Protein AF-A0A932GC42-F1 (afdb_monomer)

Sequence (137 aa):
GYWENEIYWPAQEKYHVQYVKGIITEIIRKGDRLLVRGEDTTMGRPMEVPMDVVVLAVGMEPSKGTKDVAKILGLQQNKYNFIEVPHGLDPTATSAPGIFVAGAAAGPKDLDDTMAMAGAAAMKAAALVAKKARAVA

Structure (mmCIF, N/CA/C/O backbone):
data_AF-A0A932GC42-F1
#
_entry.id   AF-A0A932GC42-F1
#
loop_
_atom_site.group_PDB
_atom_site.id
_atom_site.type_symbol
_atom_site.label_atom_id
_atom_site.label_alt_id
_atom_site.label_comp_id
_atom_site.label_asym_id
_atom_site.label_entity_id
_atom_site.label_seq_id
_atom_site.pdbx_PDB_ins_code
_atom_site.Cartn_x
_atom_site.Cartn_y
_atom_site.Cartn_z
_atom_site.occupancy
_atom_site.B_iso_or_equiv
_atom_site.auth_seq_id
_atom_site.auth_comp_id
_atom_site.auth_asym_id
_atom_site.auth_atom_id
_atom_site.pdbx_PDB_model_num
ATOM 1 N N . GLY A 1 1 ? 4.957 19.388 7.159 1.00 79.12 1 GLY A N 1
ATOM 2 C CA . GLY A 1 1 ? 5.123 18.994 5.733 1.00 79.12 1 GLY A CA 1
ATOM 3 C C . GLY A 1 1 ? 3.793 19.064 4.994 1.00 79.12 1 GLY A C 1
ATOM 4 O O . GLY A 1 1 ? 2.806 19.387 5.640 1.00 79.12 1 GLY A O 1
ATOM 5 N N . TYR A 1 2 ? 3.738 18.771 3.683 1.00 87.00 2 TYR A N 1
ATOM 6 C CA . TYR A 1 2 ? 2.487 18.824 2.888 1.00 87.00 2 TYR A CA 1
ATOM 7 C C . TYR A 1 2 ? 1.329 18.075 3.574 1.00 87.00 2 TYR A C 1
ATOM 9 O O . TYR A 1 2 ? 0.284 18.658 3.835 1.00 87.00 2 TYR A O 1
ATOM 17 N N . TRP A 1 3 ? 1.568 16.828 3.992 1.00 86.88 3 TRP A N 1
ATOM 18 C CA . TRP 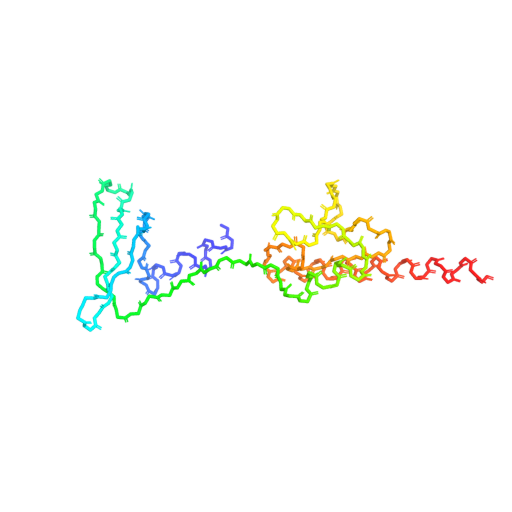A 1 3 ? 0.579 15.984 4.674 1.00 86.88 3 TRP A CA 1
ATOM 19 C C . TRP A 1 3 ? 0.019 16.581 5.971 1.00 86.88 3 TRP A C 1
ATOM 21 O O . TRP A 1 3 ? -1.162 16.424 6.270 1.00 86.88 3 TRP A O 1
ATOM 31 N N . GLU A 1 4 ? 0.852 17.272 6.747 1.00 90.44 4 GLU A N 1
ATOM 32 C CA . GLU A 1 4 ? 0.426 17.879 8.010 1.00 90.44 4 GLU A CA 1
ATOM 33 C C . GLU A 1 4 ? -0.428 19.121 7.759 1.00 90.44 4 GLU A C 1
ATOM 35 O O . GLU A 1 4 ? -1.528 19.236 8.290 1.00 90.44 4 GLU A O 1
ATOM 40 N N . ASN A 1 5 ? 0.073 20.025 6.916 1.00 93.88 5 ASN A N 1
ATOM 41 C CA . ASN A 1 5 ? -0.513 21.349 6.732 1.00 93.88 5 ASN A CA 1
ATOM 42 C C . ASN A 1 5 ? -1.763 21.325 5.851 1.00 93.88 5 ASN A C 1
ATOM 44 O O . ASN A 1 5 ? -2.698 22.070 6.116 1.00 93.88 5 ASN A O 1
ATOM 48 N N . GLU A 1 6 ? -1.795 20.466 4.832 1.00 93.69 6 GLU A N 1
ATOM 49 C CA . GLU A 1 6 ? -2.888 20.445 3.854 1.00 93.69 6 GLU A CA 1
ATOM 50 C C . GLU A 1 6 ? -3.969 19.413 4.192 1.00 93.69 6 GLU A C 1
ATOM 52 O O . GLU A 1 6 ? -5.112 19.555 3.760 1.00 93.69 6 GLU A O 1
ATOM 57 N N . ILE A 1 7 ? -3.633 18.367 4.959 1.00 93.44 7 ILE A N 1
ATOM 58 C CA . ILE A 1 7 ? -4.550 17.244 5.208 1.00 93.44 7 ILE A CA 1
ATOM 59 C C . ILE A 1 7 ? -4.823 17.057 6.703 1.00 93.44 7 ILE A C 1
ATOM 61 O O . ILE A 1 7 ? -5.971 17.182 7.128 1.00 93.44 7 ILE A O 1
ATOM 65 N N . TYR A 1 8 ? -3.799 16.783 7.515 1.00 95.56 8 TYR A N 1
ATOM 66 C CA . TYR A 1 8 ? -3.988 16.396 8.920 1.00 95.56 8 TYR A CA 1
ATOM 67 C C . TYR A 1 8 ? -4.541 17.520 9.810 1.00 95.56 8 TYR A C 1
ATOM 69 O O . TYR A 1 8 ? -5.496 17.291 10.560 1.00 95.56 8 TYR A O 1
ATOM 77 N N . TRP A 1 9 ? -3.981 18.733 9.740 1.00 96.00 9 TRP A N 1
ATOM 78 C CA . TRP A 1 9 ? -4.480 19.864 10.530 1.00 96.00 9 TRP A CA 1
ATOM 79 C C . TRP A 1 9 ? -5.855 20.343 10.060 1.00 96.00 9 TRP A C 1
ATOM 81 O O . TRP A 1 9 ? -6.763 20.409 10.894 1.00 96.00 9 TRP A O 1
ATOM 91 N N . PRO A 1 10 ? -6.098 20.556 8.749 1.00 97.44 10 PRO A N 1
ATOM 92 C CA . PRO A 1 10 ? -7.422 20.951 8.278 1.00 97.44 10 PRO A CA 1
ATOM 93 C C . PRO A 1 10 ? -8.518 19.927 8.601 1.00 97.44 10 PRO A C 1
ATOM 95 O O . PRO A 1 10 ? -9.646 20.327 8.894 1.00 97.44 10 PRO A O 1
ATOM 98 N N . ALA A 1 11 ? -8.209 18.621 8.602 1.00 97.81 11 ALA A N 1
ATOM 99 C CA . ALA A 1 11 ? -9.142 17.576 9.034 1.00 97.81 11 ALA A CA 1
ATOM 100 C C . ALA A 1 11 ? -9.680 17.827 10.453 1.00 97.81 11 ALA A C 1
ATOM 102 O O . ALA A 1 11 ? -10.886 17.727 10.680 1.00 97.81 11 ALA A O 1
ATOM 103 N N . GLN A 1 12 ? -8.813 18.203 11.393 1.00 97.25 12 GLN A N 1
ATOM 104 C CA . GLN A 1 12 ? -9.192 18.467 12.784 1.00 97.25 12 GLN A CA 1
ATOM 105 C C . GLN A 1 12 ? -9.834 19.847 12.961 1.00 97.25 12 GLN A C 1
ATOM 107 O O . GLN A 1 12 ? -10.896 19.966 13.569 1.00 97.25 12 GLN A O 1
ATOM 112 N N . GLU A 1 13 ? -9.212 20.895 12.422 1.00 96.88 13 GLU A N 1
ATOM 113 C CA . GLU A 1 13 ? -9.600 22.281 12.706 1.00 96.88 13 GLU A CA 1
ATOM 114 C C . GLU A 1 13 ? -10.867 22.708 11.959 1.00 96.88 13 GLU A C 1
ATOM 116 O O . GLU A 1 13 ? -11.734 23.364 12.535 1.00 96.88 13 GLU A O 1
ATOM 121 N N . LYS A 1 14 ? -10.997 22.318 10.684 1.00 97.19 14 LYS A N 1
ATOM 122 C CA . LYS A 1 14 ? -12.107 22.737 9.815 1.00 97.19 14 LYS A CA 1
ATOM 123 C C . LYS A 1 14 ? -13.238 21.717 9.762 1.00 97.19 14 LYS A C 1
ATOM 125 O O . LYS A 1 14 ? -14.400 22.102 9.668 1.00 97.19 14 LYS A O 1
ATOM 130 N N . TYR A 1 15 ? -12.900 20.428 9.767 1.00 97.44 15 TYR A N 1
ATOM 131 C CA . TYR A 1 15 ? -13.875 19.342 9.610 1.00 97.44 15 TYR A CA 1
ATOM 132 C C . TYR A 1 15 ? -14.137 18.570 10.908 1.00 97.44 15 TYR A C 1
ATOM 134 O O . TYR A 1 15 ? -14.966 17.662 10.915 1.00 97.44 15 TYR A O 1
ATOM 142 N N . HIS A 1 16 ? -13.466 18.942 12.004 1.00 97.00 16 HIS A N 1
ATOM 143 C CA . HIS A 1 16 ? -13.668 18.382 13.343 1.00 97.00 16 HIS A CA 1
ATOM 144 C C . HIS A 1 16 ? -13.476 16.860 13.432 1.00 97.00 16 HIS A C 1
ATOM 146 O O . HIS A 1 16 ? -14.054 16.202 14.303 1.00 97.00 16 HIS A O 1
ATOM 152 N N . VAL A 1 17 ? -12.632 16.297 12.560 1.00 97.56 17 VAL A N 1
ATOM 153 C CA . VAL A 1 17 ? -12.252 14.881 12.594 1.00 97.56 17 VAL A CA 1
ATOM 154 C C . VAL A 1 17 ? -11.520 14.585 13.900 1.00 97.56 17 VAL A C 1
ATOM 156 O O . VAL A 1 17 ? -10.549 15.254 14.247 1.00 97.56 17 VAL A O 1
ATOM 159 N N . GLN A 1 18 ? -11.986 13.566 14.620 1.00 95.00 18 GLN A N 1
ATOM 160 C CA . GLN A 1 18 ? -11.387 13.126 15.876 1.00 95.00 18 GLN A CA 1
ATOM 161 C C . GLN A 1 18 ? -10.388 12.000 15.613 1.00 95.00 18 GLN A C 1
ATOM 163 O O . GLN A 1 18 ? -10.746 10.970 15.040 1.00 95.00 18 GLN A O 1
ATOM 168 N N . TYR A 1 19 ? -9.152 12.178 16.073 1.00 94.44 19 TYR A N 1
ATOM 169 C CA . TYR A 1 19 ? -8.124 11.144 16.037 1.00 94.44 19 TYR A CA 1
ATOM 170 C C . TYR A 1 19 ? -7.914 10.587 17.441 1.00 94.44 19 TYR A C 1
ATOM 172 O O . TYR A 1 19 ? -7.544 11.314 18.360 1.00 94.44 19 TYR A O 1
ATOM 180 N N . VAL A 1 20 ? -8.125 9.282 17.600 1.00 93.62 20 VAL A N 1
ATOM 181 C CA . VAL A 1 20 ? -7.829 8.564 18.843 1.00 93.62 20 VAL A CA 1
ATOM 182 C C . VAL A 1 20 ? -6.648 7.647 18.580 1.00 93.62 20 VAL A C 1
ATOM 184 O O . VAL A 1 20 ? -6.721 6.750 17.738 1.00 93.62 20 VAL A O 1
ATOM 187 N N . LYS A 1 21 ? -5.546 7.863 19.299 1.00 95.56 21 LYS A N 1
ATOM 188 C CA . LYS A 1 21 ? -4.400 6.958 19.241 1.00 95.56 21 LYS A CA 1
ATOM 189 C C . LYS A 1 21 ? -4.723 5.711 20.060 1.00 95.56 21 LYS A C 1
ATOM 191 O O . LYS A 1 21 ? -4.585 5.706 21.283 1.00 95.56 21 LYS A O 1
ATOM 196 N N . GLY A 1 22 ? -5.144 4.651 19.384 1.00 94.81 22 GLY A N 1
ATOM 197 C CA . GLY A 1 22 ? -5.566 3.427 20.048 1.00 94.81 22 GLY A CA 1
ATOM 198 C C . GLY A 1 22 ? -5.255 2.159 19.274 1.00 94.81 22 GLY A C 1
ATOM 199 O O . GLY A 1 22 ? -4.977 2.192 18.075 1.00 94.81 22 GLY A O 1
ATOM 200 N N . ILE A 1 23 ? -5.321 1.036 19.984 1.00 96.44 23 ILE A N 1
ATOM 201 C CA . ILE A 1 23 ? -5.250 -0.305 19.405 1.00 96.44 23 ILE A CA 1
ATOM 202 C C . ILE A 1 23 ? -6.654 -0.896 19.475 1.00 96.44 23 ILE A C 1
ATOM 204 O O . ILE A 1 23 ? -7.192 -1.098 20.563 1.00 96.44 23 ILE A O 1
ATOM 208 N N . ILE A 1 24 ? -7.255 -1.145 18.313 1.00 96.94 24 ILE A N 1
ATOM 209 C CA . ILE A 1 24 ? -8.571 -1.783 18.210 1.00 96.94 24 ILE A CA 1
ATOM 210 C C . ILE A 1 24 ? -8.393 -3.295 18.337 1.00 96.94 24 ILE A C 1
ATOM 212 O O . ILE A 1 24 ? -7.572 -3.879 17.633 1.00 96.94 24 ILE A O 1
ATOM 216 N N . THR A 1 25 ? -9.163 -3.922 19.222 1.00 96.88 25 THR A N 1
ATOM 217 C CA . THR A 1 25 ? -9.123 -5.371 19.459 1.00 96.88 25 THR A CA 1
ATOM 218 C C . THR A 1 25 ? -10.193 -6.104 18.662 1.00 96.88 25 THR A C 1
ATOM 220 O O . THR A 1 25 ? -9.911 -7.133 18.055 1.00 96.88 25 THR A O 1
ATOM 223 N N . GLU A 1 26 ? -11.417 -5.577 18.640 1.00 97.19 26 GLU A N 1
ATOM 224 C CA . GLU A 1 26 ? -12.553 -6.20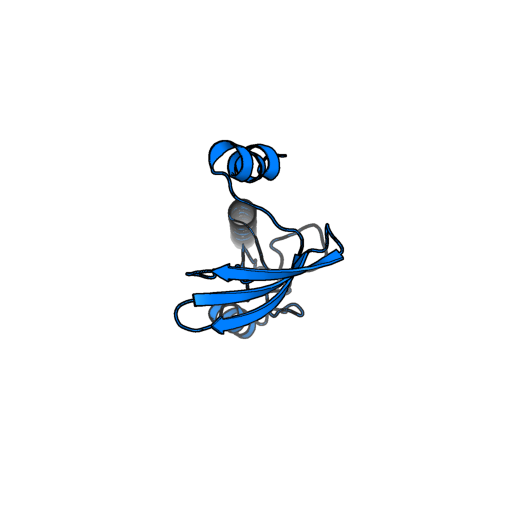4 17.969 1.00 97.19 26 GLU A CA 1
ATOM 225 C C . GLU A 1 26 ? -13.636 -5.188 17.583 1.00 97.19 26 GLU A C 1
ATOM 227 O O . GLU A 1 26 ? -13.732 -4.087 18.135 1.00 97.19 26 GLU A O 1
ATOM 232 N N . ILE A 1 27 ? -14.483 -5.590 16.635 1.00 97.44 27 ILE A N 1
ATOM 233 C CA . ILE A 1 27 ? -15.709 -4.882 16.263 1.00 97.44 27 ILE A CA 1
ATOM 234 C C . ILE A 1 27 ? -16.857 -5.880 16.391 1.00 97.44 27 ILE A C 1
ATOM 236 O O . ILE A 1 27 ? -16.867 -6.902 15.705 1.00 97.44 27 ILE A O 1
ATOM 240 N N . ILE A 1 28 ? -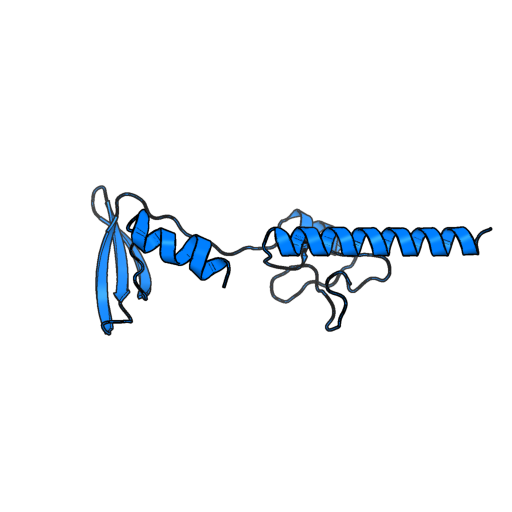17.831 -5.586 17.253 1.00 97.3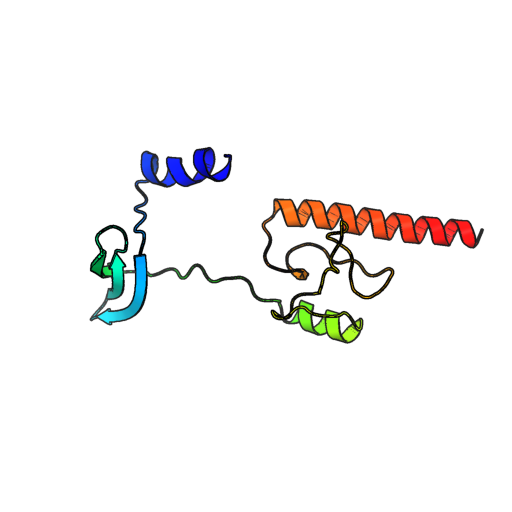1 28 ILE A N 1
ATOM 241 C CA . ILE A 1 28 ? -18.973 -6.474 17.509 1.00 97.31 28 ILE A CA 1
ATOM 242 C C . ILE A 1 28 ? -20.273 -5.777 17.116 1.00 97.31 28 ILE A C 1
ATOM 244 O O . ILE A 1 28 ? -20.456 -4.591 17.378 1.00 97.31 28 ILE A O 1
ATOM 248 N N . ARG A 1 29 ? -21.226 -6.514 16.539 1.00 96.62 29 ARG A N 1
ATOM 249 C CA . ARG A 1 29 ? -22.591 -6.012 16.338 1.00 96.62 29 ARG A CA 1
ATOM 250 C C . ARG A 1 29 ? -23.375 -6.048 17.655 1.00 96.62 29 ARG A C 1
ATOM 252 O O . ARG A 1 29 ? -23.529 -7.112 18.249 1.00 96.62 29 ARG A O 1
ATOM 259 N N . LYS A 1 30 ? -23.904 -4.904 18.095 1.00 94.44 30 LYS A N 1
ATOM 260 C CA . LYS A 1 30 ? -24.714 -4.761 19.315 1.00 94.44 30 LYS A CA 1
ATOM 261 C C . LYS A 1 30 ? -26.054 -4.109 18.970 1.00 94.44 30 LYS A C 1
ATOM 263 O O . LYS A 1 30 ? -26.152 -2.890 18.846 1.00 94.44 30 LYS A O 1
ATOM 268 N N . GLY A 1 31 ? -27.086 -4.940 18.810 1.00 94.44 31 GLY A N 1
ATOM 269 C CA . GLY A 1 31 ? -28.380 -4.500 18.280 1.00 94.44 31 GLY A CA 1
ATOM 270 C C . GLY A 1 31 ? -28.227 -3.997 16.844 1.00 94.44 31 GLY A C 1
ATOM 271 O O . GLY A 1 31 ? -27.693 -4.712 15.994 1.00 94.44 31 GLY A O 1
ATOM 272 N N . ASP A 1 32 ? -28.640 -2.754 16.603 1.00 94.81 32 ASP A N 1
ATOM 273 C CA . ASP A 1 32 ? -28.572 -2.110 15.285 1.00 94.81 32 ASP A CA 1
ATOM 274 C C . ASP A 1 32 ? -27.284 -1.312 15.041 1.00 94.81 32 ASP A C 1
ATOM 276 O O . ASP A 1 32 ? -27.124 -0.723 13.976 1.00 94.81 32 ASP A O 1
ATOM 280 N N . ARG A 1 33 ? -26.343 -1.311 15.995 1.00 96.81 33 ARG A N 1
ATOM 281 C CA . ARG A 1 33 ? -25.073 -0.574 15.895 1.00 96.81 33 ARG A CA 1
ATOM 282 C C . ARG A 1 33 ? -23.866 -1.506 15.951 1.00 96.81 33 ARG A C 1
ATOM 284 O O . ARG A 1 33 ? -23.962 -2.670 16.353 1.00 96.81 33 ARG A O 1
ATOM 291 N N . LEU A 1 34 ? -22.711 -0.978 15.570 1.00 97.69 34 LEU A N 1
ATOM 292 C CA . LEU A 1 34 ? -21.407 -1.602 15.760 1.00 97.69 34 LEU A CA 1
ATOM 293 C C . LEU A 1 34 ? -20.762 -1.039 17.025 1.00 97.69 34 LEU A C 1
ATOM 295 O O . LEU A 1 34 ? -20.878 0.145 17.316 1.00 97.69 34 LEU A O 1
ATOM 299 N N . LEU A 1 35 ? -20.077 -1.884 17.781 1.00 97.56 35 LEU A N 1
ATOM 300 C CA . LEU A 1 35 ? -19.291 -1.496 18.941 1.00 97.56 35 LEU A CA 1
ATOM 301 C C . LEU A 1 35 ? -17.821 -1.745 18.628 1.00 97.56 35 LEU A C 1
ATOM 303 O O . LEU A 1 35 ? -17.408 -2.895 18.479 1.00 97.56 35 LEU A O 1
ATOM 307 N N . VAL A 1 36 ? -17.048 -0.667 18.522 1.00 97.44 36 VAL A N 1
ATOM 308 C CA . VAL A 1 36 ? -15.596 -0.724 18.345 1.00 97.44 36 VAL A CA 1
ATOM 309 C C . VAL A 1 36 ? -14.953 -0.790 19.723 1.00 97.44 36 VAL A C 1
ATOM 311 O O . VAL A 1 36 ? -15.177 0.102 20.542 1.00 97.44 36 VAL A O 1
ATOM 314 N N . ARG A 1 37 ? -14.168 -1.835 19.988 1.00 97.44 37 ARG A N 1
ATOM 315 C CA . ARG A 1 37 ? -13.475 -2.033 21.264 1.00 97.44 37 ARG A CA 1
ATOM 316 C C . ARG A 1 37 ? -11.974 -1.962 21.091 1.00 97.44 37 ARG A C 1
ATOM 318 O O . ARG A 1 37 ? -11.432 -2.409 20.083 1.00 97.44 37 ARG A O 1
ATOM 325 N N . GLY A 1 38 ? -11.304 -1.428 22.098 1.00 96.88 38 GLY A N 1
ATOM 326 C CA . GLY A 1 38 ? -9.857 -1.361 22.107 1.00 96.88 38 GLY A CA 1
ATOM 327 C C . GLY A 1 38 ? -9.317 -0.653 23.332 1.00 96.88 38 GLY A C 1
ATOM 328 O O . GLY A 1 38 ? -9.985 -0.546 24.360 1.00 96.88 38 GLY A O 1
ATOM 329 N N . GLU A 1 39 ? -8.112 -0.131 23.189 1.00 96.94 39 GLU A N 1
ATOM 330 C CA . GLU A 1 39 ? -7.438 0.685 24.189 1.00 96.94 39 GLU A CA 1
ATOM 331 C C . GLU A 1 39 ? -7.136 2.063 23.602 1.00 96.94 39 GLU A C 1
ATOM 333 O O . GLU A 1 39 ? -6.574 2.162 22.509 1.00 96.94 39 GLU A O 1
ATOM 338 N N . ASP A 1 40 ? -7.472 3.122 24.337 1.00 95.88 40 ASP A N 1
ATOM 339 C CA . ASP A 1 40 ? -6.894 4.442 24.105 1.00 95.88 40 ASP A CA 1
ATOM 340 C C . ASP A 1 40 ? -5.505 4.468 24.744 1.00 95.88 40 ASP A C 1
ATOM 342 O O . ASP A 1 40 ? -5.363 4.589 25.962 1.00 95.88 40 ASP A O 1
ATOM 346 N N . THR A 1 41 ? -4.476 4.367 23.908 1.00 95.06 41 THR A N 1
ATOM 347 C CA . THR A 1 41 ? -3.072 4.312 24.345 1.00 95.06 41 THR A CA 1
ATOM 348 C C . THR A 1 41 ? -2.541 5.659 24.833 1.00 95.06 41 THR A C 1
ATOM 350 O O . THR A 1 41 ? -1.462 5.719 25.416 1.00 95.06 41 THR A O 1
ATOM 353 N N . THR A 1 42 ? -3.277 6.749 24.607 1.00 93.31 42 THR A N 1
ATOM 354 C CA . THR A 1 42 ? -2.933 8.071 25.149 1.00 93.31 42 THR A CA 1
ATOM 355 C C . THR A 1 42 ? -3.268 8.132 26.632 1.00 93.31 42 THR A C 1
ATOM 357 O O . THR A 1 42 ? -2.509 8.685 27.424 1.00 93.31 42 THR A O 1
ATOM 360 N N . MET A 1 43 ? -4.405 7.543 27.007 1.00 92.19 43 MET A N 1
ATOM 361 C CA . MET A 1 43 ? -4.898 7.502 28.384 1.00 92.19 43 MET A CA 1
ATOM 362 C C . MET A 1 43 ? -4.607 6.178 29.107 1.00 92.19 43 MET A C 1
ATOM 364 O O . MET A 1 43 ? -4.817 6.101 30.315 1.00 92.19 43 MET A O 1
ATOM 368 N N . GLY A 1 44 ? -4.159 5.144 28.387 1.00 93.62 44 GLY A N 1
ATOM 369 C CA . GLY A 1 44 ? -3.889 3.805 28.919 1.00 93.62 44 GLY A CA 1
ATOM 370 C C . GLY A 1 44 ? -5.138 3.112 29.465 1.00 93.62 44 GLY A C 1
ATOM 371 O O . GLY A 1 44 ? -5.073 2.448 30.499 1.00 93.62 44 GLY A O 1
ATOM 372 N N . ARG A 1 45 ? -6.302 3.325 28.835 1.00 95.06 45 ARG A N 1
ATOM 373 C CA . ARG A 1 45 ? -7.583 2.793 29.325 1.00 95.06 45 ARG A CA 1
ATOM 374 C C . ARG A 1 45 ? -8.392 2.102 28.228 1.00 95.06 45 ARG A C 1
ATOM 376 O O . ARG A 1 45 ? -8.311 2.511 27.067 1.00 95.06 45 ARG A O 1
ATOM 383 N N . PRO A 1 46 ? -9.230 1.113 28.588 1.00 96.19 46 PRO A N 1
ATOM 384 C CA . PRO A 1 46 ? -10.170 0.519 27.650 1.00 96.19 46 PRO A CA 1
ATOM 385 C C . PRO A 1 46 ? -11.115 1.569 27.061 1.00 96.19 46 PRO A C 1
ATOM 387 O O . PRO A 1 46 ? -11.552 2.488 27.759 1.00 96.19 46 PRO A O 1
ATOM 390 N N . MET A 1 47 ? -11.466 1.394 25.791 1.00 95.06 47 MET A N 1
ATOM 391 C CA . MET A 1 47 ? -12.468 2.196 25.103 1.00 95.06 47 MET A CA 1
ATOM 392 C C . MET A 1 47 ? -13.494 1.310 24.399 1.00 95.0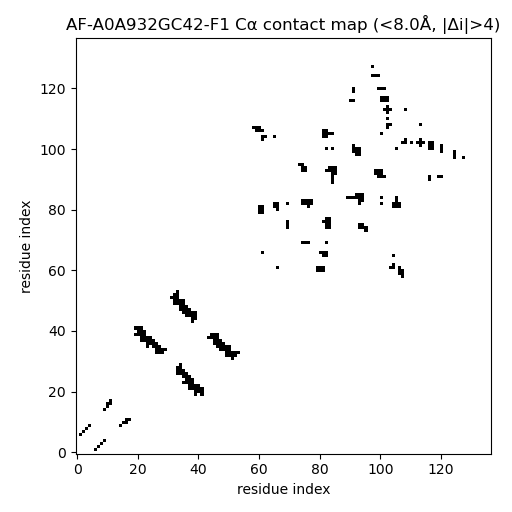6 47 MET A C 1
ATOM 394 O O . MET A 1 47 ? -13.158 0.289 23.795 1.00 95.06 47 MET A O 1
ATOM 398 N N . GLU A 1 48 ? -14.752 1.740 24.454 1.00 95.44 48 GLU A N 1
ATOM 399 C CA . GLU A 1 48 ? -15.837 1.199 23.644 1.00 95.44 48 GLU A CA 1
ATOM 400 C C . GLU A 1 48 ? -16.545 2.359 22.943 1.00 95.44 48 GLU A C 1
ATOM 402 O O . GLU A 1 48 ? -17.019 3.284 23.606 1.00 95.44 48 GLU A O 1
ATOM 407 N N . VAL A 1 49 ? -16.623 2.322 21.613 1.00 95.25 49 VAL A N 1
ATOM 408 C CA . VAL A 1 49 ? -17.227 3.402 20.824 1.00 95.25 49 VAL A CA 1
ATOM 409 C C . VAL A 1 49 ? -18.333 2.842 19.925 1.00 95.25 49 VAL A C 1
ATOM 411 O O . VAL A 1 49 ? -18.039 2.049 19.024 1.00 95.25 49 VAL A O 1
ATOM 414 N N . PRO A 1 50 ? -19.611 3.201 20.159 1.00 96.69 50 PRO A N 1
ATOM 415 C CA . PRO A 1 50 ? -20.709 2.783 19.298 1.00 96.69 50 PRO A CA 1
ATOM 416 C C . PRO A 1 50 ? -20.709 3.587 17.991 1.00 96.69 50 PRO A C 1
ATOM 418 O O . PRO A 1 50 ? -20.742 4.815 18.019 1.00 96.69 50 PRO A O 1
ATOM 421 N N . MET A 1 51 ? -20.720 2.888 16.858 1.00 96.94 51 MET A N 1
ATOM 422 C CA . MET A 1 51 ? -20.696 3.448 15.507 1.00 96.94 51 MET A CA 1
ATOM 423 C C . MET A 1 51 ? -21.819 2.865 14.651 1.00 96.94 51 MET A C 1
ATOM 425 O O . MET A 1 51 ? -22.164 1.690 14.771 1.00 96.94 51 MET A O 1
ATOM 429 N N . ASP A 1 52 ? -22.358 3.674 13.746 1.00 97.44 52 ASP A N 1
ATOM 430 C CA . ASP A 1 52 ? -23.348 3.218 12.762 1.00 97.44 52 ASP A CA 1
ATOM 431 C C . ASP A 1 52 ? -22.667 2.582 11.541 1.00 97.44 52 ASP A C 1
ATOM 433 O O . ASP A 1 52 ? -23.173 1.627 10.957 1.00 97.44 52 ASP A O 1
ATOM 437 N N . VAL A 1 53 ? -21.468 3.067 11.199 1.00 96.81 53 VAL A N 1
ATOM 438 C CA . VAL A 1 53 ? -20.619 2.539 10.127 1.00 96.81 53 VAL A CA 1
ATOM 439 C C . VAL A 1 53 ? -19.176 2.494 10.609 1.00 96.81 53 VAL A C 1
ATOM 441 O O . VAL A 1 53 ? -18.699 3.424 11.257 1.00 96.81 53 VAL A O 1
ATOM 444 N N . VAL A 1 54 ? -18.467 1.423 10.255 1.00 96.81 54 VAL A N 1
ATOM 445 C CA . VAL A 1 54 ? -17.018 1.319 10.440 1.00 96.81 54 VAL A CA 1
ATOM 446 C C . VAL A 1 54 ? -16.366 1.121 9.078 1.00 96.81 54 VAL A C 1
ATOM 448 O O . VAL A 1 54 ? -16.716 0.197 8.346 1.00 96.81 54 VAL A O 1
ATOM 451 N N . VAL A 1 55 ? -15.415 1.994 8.745 1.00 97.12 55 VAL A N 1
ATOM 452 C CA . VAL A 1 55 ? -14.624 1.913 7.513 1.00 97.12 55 VAL A CA 1
ATOM 453 C C . VAL A 1 55 ? -13.252 1.345 7.853 1.00 97.12 55 VAL A C 1
ATOM 455 O O . VAL A 1 55 ? -12.525 1.913 8.666 1.00 97.12 55 VAL A O 1
ATOM 458 N N . LEU A 1 56 ? -12.892 0.223 7.229 1.00 96.44 56 LEU A N 1
ATOM 459 C CA . LEU A 1 56 ? -11.579 -0.395 7.395 1.00 96.44 56 LEU A CA 1
ATOM 460 C C . LEU A 1 56 ? -10.607 0.177 6.358 1.00 96.44 56 LEU A C 1
ATOM 462 O O . LEU A 1 56 ? -10.711 -0.126 5.170 1.00 96.44 56 LEU A O 1
ATOM 466 N N . ALA A 1 57 ? -9.647 0.981 6.811 1.00 96.06 57 ALA A N 1
ATOM 467 C CA . ALA A 1 57 ? -8.515 1.422 5.998 1.00 96.06 57 ALA A CA 1
ATOM 468 C C . ALA A 1 57 ? -7.517 0.264 5.813 1.00 96.06 57 ALA A C 1
ATOM 470 O O . ALA A 1 57 ? -6.508 0.168 6.509 1.00 96.06 57 ALA A O 1
ATOM 471 N N . VAL A 1 58 ? -7.850 -0.670 4.920 1.00 96.69 58 VAL A N 1
ATOM 472 C CA . VAL A 1 58 ? -7.031 -1.859 4.649 1.00 96.69 58 VAL A CA 1
ATOM 473 C C . VAL A 1 58 ? -5.760 -1.507 3.873 1.00 96.69 58 VAL A C 1
ATOM 475 O O . VAL A 1 58 ? -5.734 -0.571 3.075 1.00 96.69 58 VAL A O 1
ATOM 478 N N . GLY A 1 59 ? -4.696 -2.275 4.110 1.00 95.75 59 GLY A N 1
ATOM 479 C CA . GLY A 1 59 ? -3.446 -2.150 3.362 1.00 95.75 59 GLY A CA 1
ATOM 480 C C . GLY A 1 59 ? -3.564 -2.639 1.915 1.00 95.75 59 GLY A C 1
ATOM 481 O O . GLY A 1 59 ? -4.568 -3.220 1.507 1.00 95.75 59 GLY A O 1
ATOM 482 N N . MET A 1 60 ? -2.500 -2.427 1.139 1.00 97.38 60 MET A N 1
ATOM 483 C CA . MET A 1 60 ? -2.415 -2.901 -0.244 1.00 97.38 60 MET A CA 1
ATOM 484 C C . MET A 1 60 ? -1.790 -4.295 -0.313 1.00 97.38 60 MET A C 1
ATOM 486 O O . MET A 1 60 ? -0.772 -4.563 0.325 1.00 97.38 60 MET A O 1
ATOM 490 N N . GLU A 1 61 ? -2.346 -5.144 -1.171 1.00 96.94 61 GLU A N 1
ATOM 491 C CA . GLU A 1 61 ? -1.781 -6.436 -1.558 1.00 96.94 61 GLU A CA 1
ATOM 492 C C . GLU A 1 61 ? -1.582 -6.503 -3.083 1.00 96.94 61 GLU A C 1
ATOM 494 O O . GLU A 1 61 ? -2.255 -5.784 -3.831 1.00 96.94 61 GLU A O 1
ATOM 499 N N . PRO A 1 62 ? -0.654 -7.333 -3.587 1.00 97.00 62 PRO A N 1
ATOM 500 C CA . PRO A 1 62 ? -0.437 -7.451 -5.021 1.00 97.00 62 PRO A CA 1
ATOM 501 C C . PRO A 1 62 ? -1.660 -8.063 -5.701 1.00 97.00 62 PRO A C 1
ATOM 503 O O . PRO A 1 62 ? -2.158 -9.120 -5.298 1.00 97.00 62 PRO A O 1
ATOM 506 N N . SER A 1 63 ? -2.091 -7.426 -6.791 1.00 96.88 63 SER A N 1
ATOM 507 C CA . SER A 1 63 ? -3.205 -7.911 -7.601 1.00 96.88 63 SER A CA 1
ATOM 508 C C . SER A 1 63 ? -2.927 -9.310 -8.162 1.00 96.88 63 SER A C 1
ATOM 510 O O . SER A 1 63 ? -1.772 -9.706 -8.360 1.00 96.88 63 SER A O 1
ATOM 512 N N . LYS A 1 64 ? -3.991 -10.044 -8.505 1.00 97.31 64 LYS A N 1
ATOM 513 C CA . LYS A 1 64 ? -3.866 -11.323 -9.219 1.00 97.31 64 LYS A CA 1
ATOM 514 C C . LYS A 1 64 ? -3.003 -11.178 -10.484 1.00 97.31 64 LYS A C 1
ATOM 516 O O . LYS A 1 64 ? -2.077 -11.957 -10.675 1.00 97.31 64 LYS A O 1
ATOM 521 N N . GLY A 1 65 ? -3.235 -10.126 -11.275 1.00 97.44 65 GLY A N 1
ATOM 522 C CA . GLY A 1 65 ? -2.470 -9.856 -12.495 1.00 97.44 65 GLY A CA 1
ATOM 523 C C . GLY A 1 65 ? -0.979 -9.616 -12.241 1.00 97.44 65 GLY A C 1
ATOM 524 O O . GLY A 1 65 ? -0.150 -10.092 -13.008 1.00 97.44 65 GLY A O 1
ATOM 525 N N . THR A 1 66 ? -0.616 -8.953 -11.138 1.00 97.06 66 THR A N 1
ATOM 526 C CA . THR A 1 66 ? 0.792 -8.766 -10.743 1.00 97.06 66 THR A CA 1
ATOM 527 C C . THR A 1 66 ? 1.486 -10.109 -10.511 1.00 97.06 66 THR A C 1
ATOM 529 O O . THR A 1 66 ? 2.589 -10.320 -11.012 1.00 97.06 66 THR A O 1
ATOM 532 N N . LYS A 1 67 ? 0.830 -11.034 -9.798 1.00 97.00 67 LYS A N 1
ATOM 533 C CA . LYS A 1 67 ? 1.364 -12.380 -9.531 1.00 97.00 67 LYS A CA 1
ATOM 534 C C . LYS A 1 67 ? 1.463 -13.210 -10.814 1.00 97.00 67 LYS A C 1
ATOM 536 O O . LYS A 1 67 ? 2.481 -13.856 -11.054 1.00 97.00 67 LYS A O 1
ATOM 541 N N . ASP A 1 68 ? 0.431 -13.152 -11.655 1.00 97.69 68 ASP A N 1
ATOM 542 C CA . ASP A 1 68 ? 0.383 -13.885 -12.922 1.00 97.69 68 ASP A CA 1
ATOM 543 C C . ASP A 1 68 ? 1.495 -13.418 -13.877 1.00 97.69 68 ASP A C 1
ATOM 545 O O . ASP A 1 68 ? 2.233 -14.238 -14.421 1.00 97.69 68 ASP A O 1
ATOM 549 N N . VAL A 1 69 ? 1.682 -12.102 -14.025 1.00 96.88 69 VAL A N 1
ATOM 550 C CA . VAL A 1 69 ? 2.741 -11.521 -14.866 1.00 96.88 69 VAL A CA 1
ATOM 551 C C . VAL A 1 69 ? 4.130 -11.842 -14.322 1.00 96.88 69 VAL A C 1
ATOM 553 O O . VAL A 1 69 ? 5.009 -12.196 -15.106 1.00 96.88 69 VAL A O 1
ATOM 556 N N . ALA A 1 70 ? 4.335 -11.781 -13.002 1.00 97.31 70 ALA A N 1
ATOM 557 C CA . ALA A 1 70 ? 5.608 -12.167 -12.398 1.00 97.31 70 ALA A CA 1
ATOM 558 C C . ALA A 1 70 ? 5.978 -13.615 -12.754 1.00 97.31 70 ALA A C 1
ATOM 560 O O . ALA A 1 70 ? 7.109 -13.881 -13.155 1.00 97.31 70 ALA A O 1
ATOM 561 N N . LYS A 1 71 ? 5.005 -14.535 -12.716 1.00 96.50 71 LYS A N 1
ATOM 562 C CA . LYS A 1 71 ? 5.205 -15.930 -13.123 1.00 96.50 71 LYS A CA 1
ATOM 563 C C . LYS A 1 71 ? 5.494 -16.075 -14.619 1.00 96.50 71 LYS A C 1
ATOM 565 O O . LYS A 1 71 ? 6.407 -16.809 -14.982 1.00 96.50 71 LYS A O 1
ATOM 570 N N . ILE A 1 72 ? 4.734 -15.391 -15.478 1.00 97.44 72 ILE A N 1
ATOM 571 C CA . ILE A 1 72 ? 4.905 -15.447 -16.942 1.00 97.44 72 ILE A CA 1
ATOM 572 C C . ILE A 1 72 ? 6.292 -14.943 -17.354 1.00 97.44 72 ILE A C 1
ATOM 574 O O . ILE A 1 72 ? 6.929 -15.531 -18.223 1.00 97.44 72 ILE A O 1
ATOM 578 N N . LEU A 1 73 ? 6.759 -13.863 -16.728 1.00 96.94 73 LEU A N 1
ATOM 579 C CA . LEU A 1 73 ? 8.021 -13.204 -17.059 1.00 96.94 73 LEU A CA 1
ATOM 580 C C . LEU A 1 73 ? 9.222 -13.728 -16.252 1.00 96.94 73 LEU A C 1
ATOM 582 O O . LEU A 1 73 ? 10.341 -13.271 -16.474 1.00 96.94 73 LEU A O 1
ATOM 586 N N . GLY A 1 74 ? 9.014 -14.667 -15.322 1.00 96.56 74 GLY A N 1
ATOM 587 C CA . GLY A 1 74 ? 10.073 -15.209 -14.465 1.00 96.56 74 GLY A CA 1
ATOM 588 C C . GLY A 1 74 ? 10.683 -14.178 -13.506 1.00 96.56 74 GLY A C 1
ATOM 589 O O . GLY A 1 74 ? 11.883 -14.221 -13.235 1.00 96.56 74 GLY A O 1
ATOM 590 N N . LEU A 1 75 ? 9.881 -13.228 -13.020 1.00 97.50 75 LEU A N 1
ATOM 591 C CA . LEU A 1 75 ? 10.323 -12.177 -12.102 1.00 97.50 75 LEU A CA 1
ATOM 592 C C . LEU A 1 75 ? 10.325 -12.668 -10.654 1.00 97.50 75 LEU A C 1
ATOM 594 O O . LEU A 1 75 ? 9.395 -13.343 -10.211 1.00 97.50 75 LEU A O 1
ATOM 598 N N . GLN A 1 76 ? 11.345 -12.270 -9.895 1.00 96.94 76 GLN A N 1
ATOM 599 C CA . GLN A 1 76 ? 11.364 -12.471 -8.450 1.00 96.94 76 GLN A CA 1
ATOM 600 C C . GLN A 1 76 ? 10.285 -11.620 -7.776 1.00 96.94 76 GLN A C 1
ATOM 602 O O . GLN A 1 76 ? 10.005 -10.489 -8.184 1.00 96.94 76 GLN A O 1
ATOM 607 N N . GLN A 1 77 ? 9.690 -12.177 -6.725 1.00 96.62 77 GLN A N 1
ATOM 608 C CA . GLN A 1 77 ? 8.719 -11.494 -5.882 1.00 96.62 77 GLN A CA 1
ATOM 609 C C . GLN A 1 77 ? 9.260 -11.375 -4.459 1.00 96.62 77 GLN A C 1
ATOM 611 O O . GLN A 1 77 ? 9.938 -12.279 -3.970 1.00 96.62 77 GLN A O 1
ATOM 616 N N . ASN A 1 78 ? 8.920 -10.275 -3.792 1.00 95.12 78 ASN A N 1
ATOM 617 C CA . ASN A 1 78 ? 9.297 -10.043 -2.405 1.00 95.12 78 ASN A CA 1
ATOM 618 C C . ASN A 1 78 ? 8.478 -10.914 -1.439 1.00 95.12 78 ASN A C 1
ATOM 620 O O . ASN A 1 78 ? 7.510 -11.571 -1.826 1.00 95.12 78 ASN A O 1
ATOM 624 N N . LYS A 1 79 ? 8.806 -10.870 -0.141 1.00 95.56 79 LYS A N 1
ATOM 625 C CA . LYS A 1 79 ? 8.086 -11.627 0.908 1.00 95.56 79 LYS A CA 1
ATOM 626 C C . LYS A 1 79 ? 6.579 -11.330 1.013 1.00 95.56 79 LYS A C 1
ATOM 628 O O . LYS A 1 79 ? 5.858 -12.083 1.659 1.00 95.56 79 LYS A O 1
ATOM 633 N N . TYR A 1 80 ? 6.107 -10.244 0.402 1.00 96.00 80 TYR A N 1
ATOM 634 C CA . TYR A 1 80 ? 4.699 -9.843 0.346 1.00 96.00 80 TYR A CA 1
ATOM 635 C C . TYR A 1 80 ? 4.058 -10.105 -1.032 1.00 96.00 80 TYR A C 1
ATOM 637 O O . TYR A 1 80 ? 2.918 -9.715 -1.264 1.00 96.00 80 TYR A O 1
ATOM 645 N N . ASN A 1 81 ? 4.760 -10.799 -1.935 1.00 96.00 81 ASN A N 1
ATOM 646 C CA . ASN A 1 81 ? 4.361 -11.152 -3.301 1.00 96.00 81 ASN A CA 1
ATOM 647 C C . ASN A 1 81 ? 4.273 -9.990 -4.313 1.00 96.00 81 ASN A C 1
ATOM 649 O O . ASN A 1 81 ? 3.696 -10.163 -5.390 1.00 96.00 81 ASN A O 1
ATOM 653 N N . PHE A 1 82 ? 4.818 -8.810 -4.015 1.00 97.81 82 PHE A N 1
ATOM 654 C CA . PHE A 1 82 ? 5.008 -7.771 -5.039 1.00 97.81 82 PHE A CA 1
ATOM 655 C C . PHE A 1 82 ? 6.238 -8.087 -5.891 1.00 97.81 82 PHE A C 1
ATOM 657 O O . PHE A 1 82 ? 7.086 -8.866 -5.463 1.00 97.81 82 PHE A O 1
ATOM 664 N N . ILE A 1 83 ? 6.356 -7.487 -7.077 1.00 97.62 83 ILE A N 1
ATOM 665 C CA . ILE A 1 83 ? 7.564 -7.625 -7.903 1.00 97.62 83 ILE A CA 1
ATOM 666 C C . ILE A 1 83 ? 8.749 -7.041 -7.124 1.00 97.62 83 ILE A C 1
ATOM 668 O O . ILE A 1 83 ? 8.682 -5.903 -6.656 1.00 97.62 83 ILE A O 1
ATOM 672 N N . GLU A 1 84 ? 9.806 -7.835 -6.961 1.00 96.19 84 GLU A N 1
ATOM 673 C CA . GLU A 1 84 ? 11.007 -7.430 -6.233 1.00 96.19 84 GLU A CA 1
ATOM 674 C C . GLU A 1 84 ? 11.758 -6.357 -7.024 1.00 96.19 84 GLU A C 1
ATOM 676 O O . GLU A 1 84 ? 12.055 -6.526 -8.212 1.00 96.19 84 GLU A O 1
ATOM 681 N N . VAL A 1 85 ? 12.093 -5.269 -6.333 1.00 94.88 85 VAL A N 1
ATOM 682 C CA . VAL A 1 85 ? 13.015 -4.247 -6.823 1.00 94.88 85 VAL A CA 1
ATOM 683 C C . VAL A 1 85 ? 14.352 -4.493 -6.128 1.00 94.88 85 VAL A C 1
ATOM 685 O O . VAL A 1 85 ? 14.426 -4.317 -4.910 1.00 94.88 85 VAL A O 1
ATOM 688 N N . PRO A 1 86 ? 15.405 -4.909 -6.856 1.00 88.44 86 PRO A N 1
ATOM 689 C CA . PRO A 1 86 ? 16.701 -5.195 -6.255 1.00 88.44 86 PRO A CA 1
ATOM 690 C C . PRO A 1 86 ? 17.238 -4.008 -5.449 1.00 88.44 86 PRO A C 1
ATOM 692 O O . PRO A 1 86 ? 17.086 -2.852 -5.847 1.00 88.44 86 PRO A O 1
ATOM 695 N N . HIS A 1 87 ? 17.913 -4.290 -4.334 1.00 76.19 87 HIS A N 1
ATOM 696 C CA . HIS A 1 87 ? 18.525 -3.255 -3.502 1.00 76.19 87 HIS A CA 1
ATOM 697 C C . HIS A 1 87 ? 19.524 -2.418 -4.319 1.00 76.19 87 HIS A C 1
ATOM 699 O O . HIS A 1 87 ? 20.522 -2.935 -4.823 1.00 76.19 87 HIS A O 1
ATOM 705 N N . GLY A 1 88 ? 19.252 -1.121 -4.460 1.00 76.00 88 GLY A N 1
ATOM 706 C CA . GLY A 1 88 ? 20.060 -0.209 -5.261 1.00 76.00 88 GLY A CA 1
ATOM 707 C C . GLY A 1 88 ? 19.382 1.142 -5.482 1.00 76.00 88 GLY A C 1
ATOM 708 O O . GLY A 1 88 ? 18.363 1.451 -4.872 1.00 76.00 88 GLY A O 1
ATOM 709 N N . LEU A 1 89 ? 19.962 1.953 -6.370 1.00 84.69 89 LEU A N 1
ATOM 710 C CA . LEU A 1 89 ? 19.475 3.301 -6.703 1.00 84.69 89 LEU A CA 1
ATOM 711 C C . LEU A 1 89 ? 18.360 3.311 -7.764 1.00 84.69 89 LEU A C 1
ATOM 713 O O . LEU A 1 89 ? 17.858 4.376 -8.113 1.00 84.69 89 LEU A O 1
ATOM 717 N N . ASP A 1 90 ? 18.003 2.151 -8.321 1.00 92.12 90 ASP A N 1
ATOM 718 C CA . ASP A 1 90 ? 17.004 2.039 -9.381 1.00 92.12 90 ASP A CA 1
ATOM 719 C C . ASP A 1 90 ? 15.664 1.521 -8.834 1.00 92.12 90 ASP A C 1
ATOM 721 O O . ASP A 1 90 ? 15.502 0.309 -8.694 1.00 92.12 90 ASP A O 1
ATOM 725 N N . PRO A 1 91 ? 14.665 2.396 -8.607 1.00 92.88 91 PRO A N 1
ATOM 726 C CA . PRO A 1 91 ? 13.366 1.976 -8.086 1.00 92.88 91 PRO A CA 1
ATOM 727 C C . PRO A 1 91 ? 12.513 1.206 -9.109 1.00 92.88 91 PRO A C 1
ATOM 729 O O . PRO A 1 91 ? 11.459 0.689 -8.758 1.00 92.88 91 PRO A O 1
ATOM 732 N N . THR A 1 92 ? 12.932 1.150 -10.376 1.00 96.75 92 THR A N 1
ATOM 733 C CA . THR A 1 92 ? 12.189 0.536 -11.492 1.00 96.75 92 THR A CA 1
ATOM 734 C C . THR A 1 92 ? 12.792 -0.782 -11.970 1.00 96.75 92 THR A C 1
ATOM 736 O O . THR A 1 92 ? 12.238 -1.424 -12.865 1.00 96.75 92 THR A O 1
ATOM 739 N N . ALA A 1 93 ? 13.938 -1.178 -11.412 1.00 95.69 93 ALA A N 1
ATOM 740 C CA . ALA A 1 93 ? 14.613 -2.413 -11.775 1.00 95.69 93 ALA A CA 1
ATOM 741 C C . ALA A 1 93 ? 13.813 -3.643 -11.326 1.00 95.69 93 ALA A C 1
ATOM 743 O O . ALA A 1 93 ? 13.083 -3.612 -10.339 1.00 95.69 93 ALA A O 1
ATOM 744 N N . THR A 1 94 ? 14.002 -4.744 -12.047 1.00 96.62 94 THR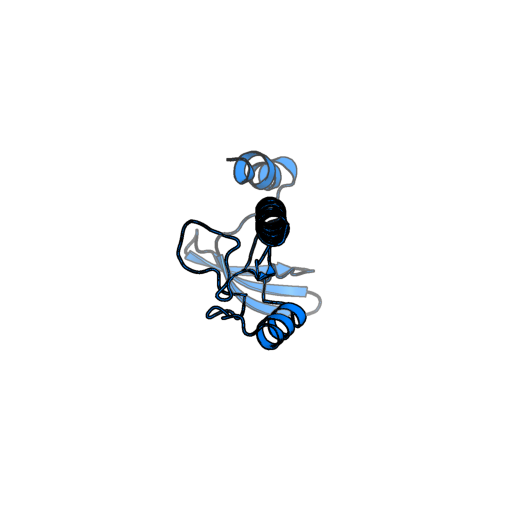 A N 1
ATOM 745 C CA . THR A 1 94 ? 13.501 -6.070 -11.671 1.00 96.62 94 THR A CA 1
ATOM 746 C C . THR A 1 94 ? 14.652 -7.074 -11.694 1.00 96.62 94 THR A C 1
ATOM 748 O O . THR A 1 94 ? 15.776 -6.738 -12.075 1.00 96.62 94 THR A O 1
ATOM 751 N N . SER A 1 95 ? 14.385 -8.328 -11.329 1.00 95.12 95 SER A N 1
ATOM 752 C CA . SER A 1 95 ? 15.365 -9.415 -11.445 1.00 95.12 95 SER A CA 1
ATOM 753 C C . SER A 1 95 ? 15.741 -9.769 -12.892 1.00 95.12 95 SER A C 1
ATOM 755 O O . SER A 1 95 ? 16.719 -10.484 -13.101 1.00 95.12 95 SER A O 1
ATOM 757 N N . ALA A 1 96 ? 14.975 -9.309 -13.888 1.00 94.81 96 ALA A N 1
ATOM 758 C CA . ALA A 1 96 ? 15.189 -9.619 -15.296 1.00 94.81 96 ALA A CA 1
ATOM 759 C C . ALA A 1 96 ? 15.645 -8.370 -16.079 1.00 94.81 96 ALA A C 1
ATOM 761 O O . ALA A 1 96 ? 14.894 -7.395 -16.188 1.00 94.81 96 ALA A O 1
ATOM 762 N N . PRO A 1 97 ? 16.853 -8.375 -16.679 1.00 92.50 97 PRO A N 1
ATOM 763 C CA . PRO A 1 97 ? 17.334 -7.253 -17.477 1.00 92.50 97 PRO A CA 1
ATOM 764 C C . PRO A 1 97 ? 16.398 -6.915 -18.642 1.00 92.50 97 PRO A C 1
ATOM 766 O O . PRO A 1 97 ? 16.007 -7.779 -19.424 1.00 92.50 97 PRO A O 1
ATOM 769 N N . GLY A 1 98 ? 16.078 -5.629 -18.788 1.00 93.44 98 GLY A N 1
ATOM 770 C CA . GLY A 1 98 ? 15.176 -5.133 -19.830 1.00 93.44 98 GLY A CA 1
ATOM 771 C C . GLY A 1 98 ? 13.687 -5.244 -19.500 1.00 93.44 98 GLY A C 1
ATOM 772 O O . GLY A 1 98 ? 12.873 -4.794 -20.304 1.00 93.44 98 GLY A O 1
ATOM 773 N N . ILE A 1 99 ? 13.336 -5.773 -18.325 1.00 96.56 99 ILE A N 1
ATOM 774 C CA . ILE A 1 99 ? 11.989 -5.709 -17.760 1.00 96.56 99 ILE A CA 1
ATOM 775 C C . ILE A 1 99 ? 12.011 -4.718 -16.596 1.00 96.56 99 ILE A C 1
ATOM 777 O O . ILE A 1 99 ? 12.845 -4.815 -15.695 1.00 96.56 99 ILE A O 1
ATOM 781 N N . PHE A 1 100 ? 11.084 -3.765 -16.622 1.00 97.06 100 PHE A N 1
ATOM 782 C CA . PHE A 1 100 ? 10.970 -2.705 -15.625 1.00 97.06 100 PHE A CA 1
ATOM 783 C C . PHE A 1 100 ? 9.616 -2.786 -14.924 1.00 97.06 100 PHE A C 1
ATOM 785 O O . PHE A 1 100 ? 8.628 -3.219 -15.519 1.00 97.06 100 PHE A O 1
ATOM 792 N N . VAL A 1 101 ? 9.567 -2.342 -13.672 1.00 97.31 101 VAL A N 1
ATOM 793 C CA . VAL A 1 101 ? 8.341 -2.255 -12.874 1.00 97.31 101 VAL A CA 1
ATOM 794 C C . VAL A 1 101 ? 8.023 -0.801 -12.536 1.00 97.31 101 VAL A C 1
ATOM 796 O O . VAL A 1 101 ? 8.921 0.020 -12.354 1.00 97.31 101 VAL A O 1
ATOM 799 N N . ALA A 1 102 ? 6.734 -0.476 -12.446 1.00 97.19 102 ALA A N 1
ATOM 800 C CA . ALA A 1 102 ? 6.254 0.840 -12.047 1.00 97.19 102 ALA A CA 1
ATOM 801 C C . ALA A 1 102 ? 5.085 0.737 -11.056 1.00 97.19 102 ALA A C 1
ATOM 803 O O . ALA A 1 102 ? 4.280 -0.198 -11.109 1.00 97.19 102 ALA A O 1
ATOM 804 N N . GLY A 1 103 ? 4.995 1.723 -10.161 1.00 97.25 103 GLY A N 1
ATOM 805 C CA . GLY A 1 103 ? 3.868 1.904 -9.250 1.00 97.25 103 GLY A CA 1
ATOM 806 C C . GLY A 1 103 ? 3.656 0.773 -8.246 1.00 97.25 103 GLY A C 1
ATOM 807 O O . GLY A 1 103 ? 4.600 0.138 -7.754 1.00 97.25 103 GLY A O 1
ATOM 808 N N . ALA A 1 104 ? 2.378 0.531 -7.950 1.00 97.31 104 ALA A N 1
ATOM 809 C CA . ALA A 1 104 ? 1.924 -0.397 -6.918 1.00 97.31 104 ALA A CA 1
ATOM 810 C C . ALA A 1 104 ? 2.286 -1.873 -7.178 1.00 97.31 104 ALA A C 1
ATOM 812 O O . ALA A 1 104 ? 2.270 -2.687 -6.256 1.00 97.31 104 ALA A O 1
ATOM 813 N N . ALA A 1 105 ? 2.667 -2.237 -8.410 1.00 97.19 105 ALA A N 1
ATOM 814 C CA . ALA A 1 105 ? 3.140 -3.588 -8.722 1.00 97.19 105 ALA A CA 1
ATOM 815 C C . ALA A 1 105 ? 4.438 -3.950 -7.970 1.00 97.19 105 ALA A C 1
ATOM 817 O O . ALA A 1 105 ? 4.685 -5.126 -7.706 1.00 97.19 105 ALA A O 1
ATOM 818 N N . ALA A 1 106 ? 5.225 -2.937 -7.586 1.00 96.44 106 ALA A N 1
ATOM 819 C CA . ALA A 1 106 ? 6.448 -3.057 -6.792 1.00 96.44 106 ALA A CA 1
ATOM 820 C C . ALA A 1 106 ? 6.230 -2.834 -5.279 1.00 96.44 106 ALA A C 1
ATOM 822 O O . ALA A 1 106 ? 7.185 -2.583 -4.550 1.00 96.44 106 ALA A O 1
ATOM 823 N N . GLY A 1 107 ? 4.985 -2.822 -4.793 1.00 96.62 107 GLY A N 1
ATOM 824 C CA . GLY A 1 107 ? 4.649 -2.571 -3.383 1.00 96.62 107 GLY A CA 1
ATOM 825 C C . GLY A 1 107 ? 3.818 -1.305 -3.170 1.00 96.62 107 GLY A C 1
ATOM 826 O O . GLY A 1 107 ? 3.703 -0.517 -4.111 1.00 96.62 107 GLY A O 1
ATOM 827 N N . PRO A 1 108 ? 3.265 -1.097 -1.956 1.00 96.75 108 PRO A N 1
ATOM 828 C CA . PRO A 1 108 ? 2.380 0.028 -1.646 1.00 96.75 108 PRO A CA 1
ATOM 829 C C . PRO A 1 108 ? 3.031 1.373 -1.976 1.00 96.75 108 PRO A C 1
ATOM 831 O O . PRO A 1 108 ? 4.164 1.614 -1.559 1.00 96.75 108 PRO A O 1
ATOM 834 N N . LYS A 1 109 ? 2.334 2.212 -2.746 1.00 95.31 109 LYS A N 1
ATOM 835 C CA . LYS A 1 109 ? 2.795 3.533 -3.201 1.00 95.31 109 LYS A CA 1
ATOM 836 C C . LYS A 1 109 ? 1.621 4.480 -3.337 1.00 95.31 109 LYS A C 1
ATOM 838 O O . LYS A 1 109 ? 0.502 4.033 -3.597 1.00 95.31 109 LYS A O 1
ATOM 843 N N . ASP A 1 110 ? 1.903 5.767 -3.201 1.00 95.00 110 ASP A N 1
ATOM 844 C CA . ASP A 1 110 ? 0.955 6.807 -3.563 1.00 95.00 110 ASP A CA 1
ATOM 845 C C . ASP A 1 110 ? 0.997 7.107 -5.073 1.00 95.00 110 ASP A C 1
ATOM 847 O O . ASP A 1 110 ? 1.666 6.434 -5.873 1.00 95.00 110 ASP A O 1
ATOM 851 N N . LEU A 1 111 ? 0.187 8.082 -5.475 1.00 95.69 111 LEU A N 1
ATOM 852 C CA . LEU A 1 111 ? 0.027 8.468 -6.867 1.00 95.69 111 LEU A CA 1
ATOM 853 C C . LEU A 1 111 ? 1.286 9.154 -7.418 1.00 95.69 111 LEU A C 1
ATOM 855 O O . LEU A 1 111 ? 1.675 8.866 -8.550 1.00 95.69 111 LEU A O 1
ATOM 859 N N . ASP A 1 112 ? 1.943 9.997 -6.625 1.00 94.62 112 ASP A N 1
ATOM 860 C CA . ASP A 1 112 ? 3.113 10.763 -7.057 1.00 94.62 112 ASP A CA 1
ATOM 861 C C . ASP A 1 112 ? 4.318 9.847 -7.281 1.00 94.62 112 ASP A C 1
ATOM 863 O O . ASP A 1 112 ? 4.938 9.887 -8.350 1.00 94.62 112 ASP A O 1
ATOM 867 N N . ASP A 1 113 ? 4.569 8.925 -6.350 1.00 94.56 113 ASP A N 1
ATOM 868 C CA . ASP A 1 113 ? 5.576 7.874 -6.503 1.00 94.56 113 ASP A CA 1
ATOM 869 C C . ASP A 1 113 ? 5.290 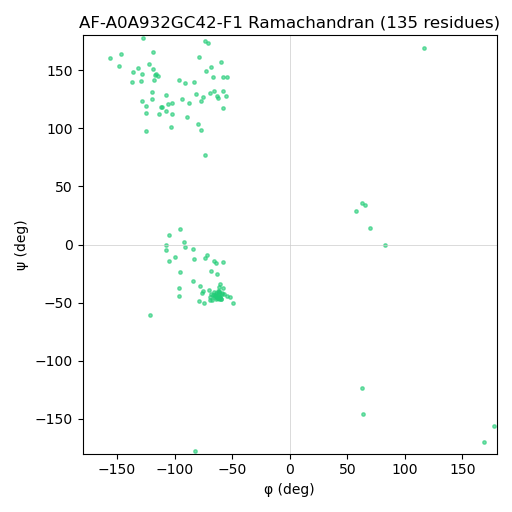7.006 -7.732 1.00 94.56 113 ASP A C 1
ATOM 871 O O . ASP A 1 113 ? 6.187 6.653 -8.506 1.00 94.56 113 ASP A O 1
ATOM 875 N N . THR A 1 114 ? 4.017 6.665 -7.944 1.00 97.38 114 THR A N 1
ATOM 876 C CA . THR A 1 114 ? 3.593 5.855 -9.088 1.00 97.38 114 THR A CA 1
ATOM 877 C C . THR A 1 114 ? 3.863 6.566 -10.411 1.00 97.38 114 THR A C 1
ATOM 879 O O . THR A 1 114 ? 4.403 5.944 -11.332 1.00 97.38 114 THR A O 1
ATOM 882 N N . MET A 1 115 ? 3.541 7.857 -10.514 1.00 97.94 115 MET A N 1
ATOM 883 C CA . MET A 1 115 ? 3.808 8.659 -11.710 1.00 97.94 115 MET A CA 1
ATOM 884 C C . MET A 1 115 ? 5.309 8.812 -11.965 1.00 97.94 115 MET A C 1
ATOM 886 O O . MET A 1 115 ? 5.763 8.615 -13.096 1.00 97.94 115 MET A O 1
ATOM 890 N N . ALA A 1 116 ? 6.092 9.095 -10.921 1.00 96.44 116 ALA A N 1
ATOM 891 C CA . ALA A 1 116 ? 7.543 9.216 -11.024 1.00 96.44 116 ALA A CA 1
ATOM 892 C C . ALA A 1 116 ? 8.182 7.910 -11.524 1.00 96.44 116 ALA A C 1
ATOM 894 O O . ALA A 1 116 ? 8.981 7.917 -12.468 1.00 96.44 116 ALA A O 1
ATOM 895 N N . MET A 1 117 ? 7.780 6.768 -10.956 1.00 97.25 117 MET A N 1
ATOM 896 C CA . MET A 1 117 ? 8.248 5.455 -11.401 1.00 97.25 117 MET A CA 1
ATOM 897 C C . MET A 1 117 ? 7.821 5.129 -12.829 1.00 97.25 117 MET A C 1
ATOM 899 O O . MET A 1 117 ? 8.627 4.598 -13.591 1.00 97.25 117 MET A O 1
ATOM 903 N N . ALA A 1 118 ? 6.579 5.437 -13.209 1.00 97.81 118 ALA A N 1
ATOM 904 C CA . ALA A 1 118 ? 6.088 5.193 -14.561 1.00 97.81 118 ALA A CA 1
ATOM 905 C C . ALA A 1 118 ? 6.919 5.960 -15.601 1.00 97.81 118 ALA A C 1
ATOM 907 O O . ALA A 1 118 ? 7.360 5.371 -16.591 1.00 97.81 118 ALA A O 1
ATOM 908 N N . GLY A 1 119 ? 7.210 7.239 -15.342 1.00 97.88 119 GLY A N 1
ATOM 909 C CA . GLY A 1 119 ? 8.083 8.050 -16.193 1.00 97.88 119 GLY A CA 1
ATOM 910 C C . GLY A 1 119 ? 9.504 7.487 -16.287 1.00 97.88 119 GLY A C 1
ATOM 911 O O . GLY A 1 119 ? 10.048 7.342 -17.384 1.00 97.88 119 GLY A O 1
ATOM 912 N N . ALA A 1 120 ? 10.097 7.101 -15.154 1.00 96.81 120 ALA A N 1
ATOM 913 C CA . ALA A 1 120 ? 11.434 6.512 -15.118 1.00 96.81 120 ALA A CA 1
ATOM 914 C C . ALA A 1 120 ? 11.514 5.174 -15.879 1.00 96.81 120 ALA A C 1
ATOM 916 O O . ALA A 1 120 ? 12.437 4.970 -16.672 1.00 96.81 120 ALA A O 1
ATOM 917 N N . ALA A 1 121 ? 10.536 4.283 -15.687 1.00 97.38 121 ALA A N 1
ATOM 918 C CA . ALA A 1 121 ? 10.463 2.997 -16.375 1.00 97.38 121 ALA A CA 1
ATOM 919 C C . ALA A 1 121 ? 10.293 3.185 -17.892 1.00 97.38 121 ALA A C 1
ATOM 921 O O . ALA A 1 121 ? 10.994 2.541 -18.676 1.00 97.38 121 ALA A O 1
ATOM 922 N N . ALA A 1 122 ? 9.428 4.116 -18.311 1.00 98.00 122 ALA A N 1
ATOM 923 C CA . ALA A 1 122 ? 9.218 4.442 -19.720 1.00 98.00 122 ALA A CA 1
ATOM 924 C C . ALA A 1 122 ? 10.500 4.967 -20.387 1.00 98.00 122 ALA A C 1
ATOM 926 O O . ALA A 1 122 ? 10.884 4.477 -21.451 1.00 98.00 122 ALA A O 1
ATOM 927 N N . MET A 1 123 ? 11.210 5.905 -19.747 1.00 97.31 123 MET A N 1
ATOM 928 C CA . MET A 1 123 ? 12.478 6.430 -20.271 1.00 97.31 123 MET A CA 1
ATOM 929 C C . MET A 1 123 ? 13.545 5.341 -20.409 1.00 97.31 123 MET A C 1
ATOM 931 O O . MET A 1 123 ? 14.262 5.304 -21.409 1.00 97.31 123 MET A O 1
ATOM 935 N N . LYS A 1 124 ? 13.641 4.423 -19.442 1.00 95.56 124 LYS A N 1
ATOM 936 C CA . LYS A 1 124 ? 14.605 3.314 -19.495 1.00 95.56 124 LYS A CA 1
ATOM 937 C C . LYS A 1 124 ? 14.277 2.306 -20.582 1.00 95.56 124 LYS A C 1
ATOM 939 O O . LYS A 1 124 ? 15.177 1.897 -21.318 1.00 95.56 124 LYS A O 1
ATOM 944 N N . ALA A 1 125 ? 13.003 1.950 -20.727 1.00 96.38 125 ALA A N 1
ATOM 945 C CA . ALA A 1 125 ? 12.548 1.094 -21.814 1.00 96.38 125 ALA A CA 1
ATOM 946 C C . ALA A 1 125 ? 12.857 1.730 -23.180 1.00 9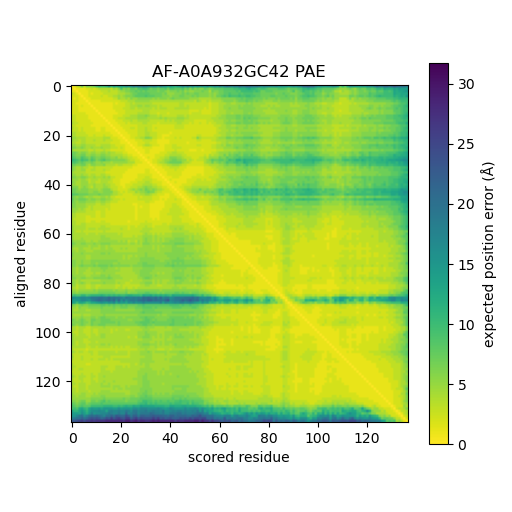6.38 125 ALA A C 1
ATOM 948 O O . ALA A 1 125 ? 13.457 1.083 -24.039 1.00 96.38 125 ALA A O 1
ATOM 949 N N . ALA A 1 126 ? 12.547 3.019 -23.358 1.00 96.88 126 ALA A N 1
ATOM 950 C CA . ALA A 1 126 ? 12.844 3.754 -24.586 1.00 96.88 126 ALA A CA 1
ATOM 951 C C . ALA A 1 126 ? 14.353 3.816 -24.881 1.00 96.88 126 ALA A C 1
ATOM 953 O O . ALA A 1 126 ? 14.777 3.539 -26.004 1.00 96.88 126 ALA A O 1
ATOM 954 N N . ALA A 1 127 ? 15.181 4.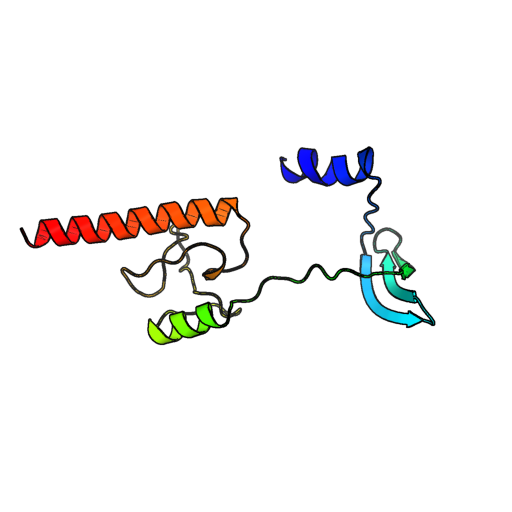115 -23.874 1.00 95.88 127 ALA A N 1
ATOM 955 C CA . ALA A 1 127 ? 16.635 4.157 -24.018 1.00 95.88 127 ALA A CA 1
ATOM 956 C C . ALA A 1 127 ? 17.222 2.791 -24.410 1.00 95.88 127 ALA A C 1
ATOM 958 O O . ALA A 1 127 ? 18.106 2.717 -25.268 1.00 95.88 127 ALA A O 1
ATOM 959 N N . LEU A 1 128 ? 16.710 1.701 -23.827 1.00 95.06 128 LEU A N 1
ATOM 960 C CA . LEU A 1 128 ? 17.114 0.338 -24.172 1.00 95.06 128 LEU A CA 1
ATOM 961 C C . LEU A 1 128 ? 16.795 0.010 -25.637 1.00 95.06 128 LEU A C 1
ATOM 963 O O . LEU A 1 128 ? 17.653 -0.520 -26.348 1.00 95.06 128 LEU A O 1
ATOM 967 N N . VAL A 1 129 ? 15.586 0.349 -26.094 1.00 94.81 129 VAL A N 1
ATOM 968 C CA . VAL A 1 129 ? 15.155 0.139 -27.485 1.00 94.81 129 VAL A CA 1
ATOM 969 C C . VAL A 1 129 ? 16.000 0.974 -28.449 1.00 94.81 129 VAL A C 1
ATOM 971 O O . VAL A 1 129 ? 16.528 0.431 -29.418 1.00 94.81 129 VAL A O 1
ATOM 974 N N . ALA A 1 130 ? 16.211 2.261 -28.161 1.00 94.12 130 ALA A N 1
ATOM 975 C CA . ALA A 1 130 ? 17.017 3.149 -28.999 1.00 94.12 130 ALA A CA 1
ATOM 976 C C . ALA A 1 130 ? 18.477 2.680 -29.117 1.00 94.12 130 ALA A C 1
ATOM 978 O O . ALA A 1 130 ? 19.054 2.702 -30.206 1.00 94.12 130 ALA A O 1
ATOM 979 N N . LYS A 1 131 ? 19.075 2.211 -28.012 1.00 91.56 131 LYS A N 1
ATOM 980 C CA . LYS A 1 131 ? 20.431 1.646 -28.014 1.00 91.56 131 LYS A CA 1
ATOM 981 C C . LYS A 1 131 ? 20.515 0.392 -28.884 1.00 91.56 131 LYS A C 1
ATOM 983 O O . LYS A 1 131 ? 21.471 0.257 -29.641 1.00 91.56 131 LYS A O 1
ATOM 988 N N . LYS A 1 132 ? 19.526 -0.506 -28.800 1.00 84.06 132 LYS A N 1
ATOM 989 C CA . LYS A 1 132 ? 19.475 -1.704 -29.652 1.00 84.06 132 LYS A CA 1
ATOM 990 C C . LYS A 1 132 ? 19.298 -1.350 -31.127 1.00 84.06 132 LYS A C 1
ATOM 992 O O . LYS A 1 132 ? 20.015 -1.905 -31.946 1.00 84.06 132 LYS A O 1
ATOM 997 N N . ALA A 1 133 ? 18.418 -0.405 -31.461 1.00 83.38 133 ALA A N 1
ATOM 998 C CA . ALA A 1 133 ? 18.209 0.028 -32.844 1.00 83.38 133 ALA A CA 1
ATOM 999 C C . ALA A 1 133 ? 19.499 0.571 -33.484 1.00 83.38 133 ALA A C 1
ATOM 1001 O O . ALA A 1 133 ? 19.832 0.203 -34.603 1.00 83.38 133 ALA A O 1
ATOM 1002 N N . ARG A 1 134 ? 20.271 1.380 -32.744 1.00 79.75 134 ARG A N 1
ATOM 1003 C CA . ARG A 1 134 ? 21.573 1.899 -33.203 1.00 79.75 134 ARG A CA 1
ATOM 1004 C C . ARG A 1 134 ? 22.665 0.839 -33.340 1.00 79.75 134 ARG A C 1
ATOM 1006 O O . ARG A 1 134 ? 23.628 1.087 -34.041 1.00 79.75 134 ARG A O 1
ATOM 1013 N N . ALA A 1 135 ? 22.558 -0.287 -32.641 1.00 73.56 135 ALA A N 1
ATOM 1014 C CA . ALA A 1 135 ? 23.537 -1.370 -32.734 1.00 73.56 135 ALA A CA 1
ATOM 1015 C C . ALA A 1 135 ? 23.292 -2.304 -33.935 1.00 73.56 135 ALA A C 1
ATOM 1017 O O . ALA A 1 135 ? 24.133 -3.149 -34.222 1.00 73.56 135 ALA A O 1
ATOM 1018 N N . VAL A 1 136 ? 22.128 -2.191 -34.583 1.00 67.56 136 VAL A N 1
ATOM 1019 C CA . VAL A 1 136 ? 21.709 -3.014 -35.732 1.00 67.56 136 VAL A CA 1
ATOM 1020 C C . VAL A 1 136 ? 21.801 -2.234 -37.057 1.00 67.56 136 VAL A C 1
ATOM 1022 O O . VAL A 1 136 ? 21.746 -2.846 -38.120 1.00 67.56 136 VAL A O 1
ATOM 1025 N N . ALA A 1 137 ? 21.945 -0.907 -36.989 1.00 56.34 137 ALA A N 1
ATOM 1026 C CA . ALA A 1 137 ? 22.197 -0.015 -38.124 1.00 56.34 137 ALA A CA 1
ATOM 1027 C C . ALA A 1 137 ? 23.703 0.177 -38.342 1.00 56.34 137 ALA A C 1
ATOM 1029 O O . ALA A 1 137 ? 24.103 0.285 -39.521 1.00 56.34 137 ALA A O 1
#

Nearest PDB structures (foldseek):
  6tjr-assembly1_B  TM=9.159E-01  e=5.217E-10  Hyphomicrobium denitrificans
  5odr-assembly1_A  TM=9.558E-01  e=1.848E-08  Methanothermococcus thermolithotrophicus DSM 2095
  7bke-assembly1_a  TM=9.212E-01  e=3.595E-08  Methanospirillum hungatei JF-1
  7bkd-assembly1_a  TM=9.079E-01  e=2.205E-07  Methanospirillum hungatei JF-1
  7us3-assembly1_D  TM=5.798E-01  e=1.327E-02  Acinetobacter baumannii

pLDDT: mean 94.46, std 5.94, range [56.34, 98.0]

Solvent-accessible surface area (backbone atoms only — not comparable to full-atom values): 8144 Å² total; per-residue (Å²): 102,72,65,45,68,73,44,55,47,43,37,38,77,75,67,62,52,84,85,77,63,55,53,76,76,51,76,44,81,56,86,94,31,36,35,40,31,31,32,32,66,82,76,74,40,82,42,77,46,82,35,87,74,86,86,80,89,71,83,82,75,54,50,71,66,52,47,51,49,29,62,77,70,69,41,50,56,40,101,75,52,19,46,31,53,59,94,70,94,47,87,24,41,40,77,43,89,96,46,66,40,45,34,55,50,56,34,85,63,57,68,66,59,21,52,53,29,42,54,53,31,51,52,51,54,51,51,53,50,54,54,53,54,64,74,76,108

Secondary structure (DSSP, 8-state):
-HIIIIIIHHHHHTT------EEEEEEEEETTEEEEEEEETTTTEEEEEEES-----PPP---HHHHHHHHHHT--B-TTSSBP--SSS-TTB-SSTT-B--GGGGSS--HHHHHHHHHHHHHHHHHHHHHHHHHH-

Radius of gyration: 22.41 Å; Cα contacts (8 Å, |Δi|>4): 176; chains: 1; bounding box: 52×39×67 Å

Foldseek 3Di:
DCCVPVPVVCCCPVVVDDDFPWDWDDWDDDPQWIWTWTARPVVRGIDIDTHNDDDDPDFDAADPVLQVVCVVVVWDADPRRAGDDPPDPQLFDTPDPLHTDADCSHHDDDPVRRVVRVVVNVVVNVVVVVVVVVVVD

Mean predicted aligned error: 4.9 Å